Protein AF-A0A7R9BZ48-F1 (afdb_monomer)

InterPro domains:
  IPR005817 Wnt [PF00110] (10-142)
  IPR005817 Wnt [PR01349] (11-23)
  IPR005817 Wnt [PR01349] (66-80)
  IPR005817 Wnt [PR01349] (127-138)
  IPR005817 Wnt [PTHR12027] (9-142)
  IPR005817 Wnt [SM00097] (2-143)
  IPR018161 Wnt protein, conserved site [PS00246] (65-74)

pLDDT: mean 90.79, std 12.08, range [43.66, 98.56]

Organism: NCBI:txid399045

Foldseek 3Di:
DPPCPPCDDLAAEDDDADPLVVVLVVLCCPQLVVLVVDLAQVSQLSNLVSQLLSVLQVVQWDKDKAADPDPRDNNYIYIYIDGDPVVVSVVVVVVLVVVAFAWDQDPVSPHTDGPDPPPDDDDDSNHHYDHDDDDDPPDDDPD

Mean predicted aligned error: 6.54 Å

Sequence (143 aa):
MELETLYAPDFKWGGCTDNVRYGSVFTRKFVDSKDKFTRDARAQMNLHNNRAGRKAVRRHLSLDCKCHGVSGSCAVRTCWQRLESFRGIGDFLKRKFDSATEVTLSPDGAGLVVSNAWAAQPPTKGDLVYFEESPDFCEANAE

Nearest PDB structures (foldseek):
  6ahy-assembly2_D  TM=8.918E-01  e=1.324E-13  Homo sapiens
  6ahy-assembly3_F  TM=8.848E-01  e=4.897E-13  Homo sapiens
  6ahy-assembly1_B  TM=8.651E-01  e=9.128E-13  Homo sapiens
  8ctg-assembly1_B  TM=8.149E-01  e=6.299E-11  Xenopus laevis
  8tzp-assembly1_A  TM=7.625E-01  e=7.593E-11  Homo sapiens

Structure (mmCIF, N/CA/C/O backbone):
data_AF-A0A7R9BZ48-F1
#
_entry.id   AF-A0A7R9BZ48-F1
#
loop_
_atom_site.group_PDB
_atom_site.id
_atom_site.type_symbol
_atom_site.label_atom_id
_atom_site.label_alt_id
_atom_site.label_comp_id
_atom_site.label_asym_id
_atom_site.label_entity_id
_atom_site.label_seq_id
_atom_site.pdbx_PDB_ins_code
_atom_site.Cartn_x
_atom_site.Cartn_y
_atom_site.Cartn_z
_atom_site.occupancy
_atom_site.B_iso_or_equiv
_atom_site.auth_seq_id
_atom_site.auth_comp_id
_atom_site.auth_asym_id
_atom_site.auth_atom_id
_atom_site.pdbx_PDB_model_num
ATOM 1 N N . MET A 1 1 ? 36.473 -12.095 -1.139 1.00 46.91 1 MET A N 1
ATOM 2 C CA . MET A 1 1 ? 36.122 -11.046 -2.118 1.00 46.91 1 MET A CA 1
ATOM 3 C C . MET A 1 1 ? 35.883 -11.729 -3.461 1.00 46.91 1 MET A C 1
ATOM 5 O O . MET A 1 1 ? 36.653 -11.533 -4.379 1.00 46.91 1 MET A O 1
ATOM 9 N N . GLU A 1 2 ? 34.894 -12.631 -3.530 1.00 43.66 2 GLU A N 1
ATOM 10 C CA . GLU A 1 2 ? 34.681 -13.499 -4.710 1.00 43.66 2 GLU A CA 1
ATOM 11 C C . GLU A 1 2 ? 33.292 -14.180 -4.688 1.00 43.66 2 GLU A C 1
ATOM 13 O O . GLU A 1 2 ? 33.123 -15.333 -5.061 1.00 43.66 2 GLU A O 1
ATOM 18 N N . LEU A 1 3 ? 32.270 -13.467 -4.201 1.00 46.34 3 LEU A N 1
ATOM 19 C CA . LEU A 1 3 ? 30.862 -13.893 -4.313 1.00 46.34 3 LEU A CA 1
ATOM 20 C C . LEU A 1 3 ? 29.981 -12.852 -5.027 1.00 46.34 3 LEU A C 1
ATOM 22 O O . LEU A 1 3 ? 28.826 -13.135 -5.324 1.00 46.34 3 LEU A O 1
ATOM 26 N N . GLU A 1 4 ? 30.515 -11.669 -5.351 1.00 48.00 4 GLU A N 1
ATOM 27 C CA . GLU A 1 4 ? 29.777 -10.605 -6.056 1.00 48.00 4 GLU A CA 1
ATOM 28 C C . GLU A 1 4 ? 29.741 -10.795 -7.585 1.00 48.00 4 GLU A C 1
ATOM 30 O O . GLU A 1 4 ? 29.021 -10.082 -8.277 1.00 48.00 4 GLU A O 1
ATOM 35 N N . THR A 1 5 ? 30.476 -11.768 -8.130 1.00 50.75 5 THR A N 1
ATOM 36 C CA . THR A 1 5 ? 30.645 -11.962 -9.582 1.00 50.75 5 THR A CA 1
ATOM 37 C C . THR A 1 5 ? 29.758 -13.045 -10.201 1.00 50.75 5 THR A C 1
ATOM 39 O O . THR A 1 5 ? 29.693 -13.122 -11.423 1.00 50.75 5 THR A O 1
ATOM 42 N N . LEU A 1 6 ? 29.033 -13.854 -9.418 1.00 50.66 6 LEU A N 1
ATOM 43 C CA . LEU A 1 6 ? 28.211 -14.953 -9.963 1.00 50.66 6 LEU A CA 1
ATOM 44 C C . LEU A 1 6 ? 26.773 -14.558 -10.336 1.00 50.66 6 LEU A C 1
ATOM 46 O O . LEU A 1 6 ? 26.084 -15.330 -10.993 1.00 50.66 6 LEU A O 1
ATOM 50 N N . TYR A 1 7 ? 26.324 -13.362 -9.953 1.00 58.81 7 TYR A N 1
ATOM 51 C CA . TYR A 1 7 ? 24.973 -12.856 -10.234 1.00 58.81 7 TYR A CA 1
ATOM 52 C C . TYR A 1 7 ? 24.972 -11.334 -10.400 1.00 58.81 7 TYR A C 1
ATOM 54 O O . TYR A 1 7 ? 24.068 -10.645 -9.925 1.00 58.81 7 TYR A O 1
ATOM 62 N N . ALA A 1 8 ? 25.997 -10.779 -11.051 1.00 59.50 8 ALA A N 1
ATOM 63 C CA . ALA A 1 8 ? 25.915 -9.385 -11.459 1.00 59.50 8 ALA A CA 1
ATOM 64 C C . ALA A 1 8 ? 24.722 -9.260 -12.426 1.00 59.50 8 ALA A C 1
ATOM 66 O O . ALA A 1 8 ? 24.695 -9.964 -13.440 1.00 59.50 8 ALA A O 1
ATOM 67 N N . PRO A 1 9 ? 23.701 -8.441 -12.114 1.00 64.56 9 PRO A N 1
ATOM 68 C CA . PRO A 1 9 ? 22.603 -8.240 -13.038 1.00 64.56 9 PRO A CA 1
ATOM 69 C C . PRO A 1 9 ? 23.162 -7.756 -14.377 1.00 64.56 9 PRO A C 1
ATOM 71 O O . PRO A 1 9 ? 23.995 -6.853 -14.408 1.00 64.56 9 PRO A O 1
ATOM 74 N N . ASP A 1 10 ? 22.694 -8.348 -15.475 1.00 84.62 10 ASP A N 1
ATOM 75 C CA . ASP A 1 10 ? 23.068 -7.979 -16.846 1.00 84.62 10 ASP A CA 1
ATOM 76 C C . ASP A 1 10 ? 22.426 -6.632 -17.245 1.00 84.62 10 ASP A C 1
ATOM 78 O O . ASP A 1 10 ? 21.589 -6.553 -18.145 1.00 84.62 10 ASP A O 1
ATOM 82 N N . PHE A 1 11 ? 22.673 -5.586 -16.449 1.00 92.19 11 PHE A N 1
ATOM 83 C CA . PHE A 1 11 ? 22.253 -4.198 -16.635 1.00 92.19 11 PHE A CA 1
ATOM 84 C C . PHE A 1 11 ? 23.030 -3.250 -15.711 1.00 92.19 11 PHE A C 1
ATOM 86 O O . PHE A 1 11 ? 23.571 -3.647 -14.681 1.00 92.19 11 PHE A O 1
ATOM 93 N N . LYS A 1 12 ? 23.023 -1.952 -16.035 1.00 93.44 12 LYS A N 1
ATOM 94 C CA . LYS A 1 12 ? 23.526 -0.896 -15.137 1.00 93.44 12 LYS A CA 1
ATOM 95 C C . LYS A 1 12 ? 22.378 -0.204 -14.402 1.00 93.44 12 LYS A C 1
ATOM 97 O O . LYS A 1 12 ? 21.349 0.091 -15.009 1.00 93.44 12 LYS A O 1
ATOM 102 N N . TRP A 1 13 ? 22.550 0.102 -13.118 1.00 94.75 13 TRP A N 1
ATOM 103 C CA . TRP A 1 13 ? 21.625 0.985 -12.401 1.00 94.75 13 TRP A CA 1
ATOM 104 C C . TRP A 1 13 ? 21.715 2.413 -12.952 1.00 94.75 13 TRP A C 1
ATOM 106 O O . TRP A 1 13 ? 22.806 2.911 -13.228 1.00 94.75 13 TRP A O 1
ATOM 116 N N . GLY A 1 14 ? 20.574 3.076 -13.119 1.00 94.56 14 GLY A N 1
ATOM 117 C CA . GLY A 1 14 ? 20.498 4.468 -13.565 1.00 94.56 14 GLY A CA 1
ATOM 118 C C . GLY A 1 14 ? 19.060 4.973 -13.549 1.00 94.56 14 GLY A C 1
ATOM 119 O O . GLY A 1 14 ? 18.249 4.453 -12.795 1.00 94.56 14 GLY A O 1
ATOM 120 N N . GLY A 1 15 ? 18.732 5.972 -14.371 1.00 92.56 15 GLY A N 1
ATOM 121 C CA . GLY A 1 15 ? 17.374 6.525 -14.446 1.00 92.56 15 GLY A CA 1
ATOM 122 C C . GLY A 1 15 ? 16.934 7.267 -13.176 1.00 92.56 15 GLY A C 1
ATOM 123 O O . GLY A 1 15 ? 17.762 7.750 -12.405 1.00 92.56 15 GLY A O 1
ATOM 124 N N . CYS A 1 16 ? 15.619 7.373 -12.975 1.00 95.12 16 CYS A N 1
ATOM 125 C CA . CYS A 1 16 ? 15.017 7.996 -11.796 1.00 95.12 16 CYS A CA 1
ATOM 126 C C . CYS A 1 16 ? 14.264 6.926 -11.004 1.00 95.12 16 CYS A C 1
ATOM 128 O O . CYS A 1 16 ? 13.195 6.487 -11.419 1.00 95.12 16 CYS A O 1
ATOM 130 N N . THR A 1 17 ? 14.852 6.470 -9.897 1.00 96.50 17 THR A N 1
ATOM 131 C CA . THR A 1 17 ? 14.192 5.509 -9.008 1.00 96.50 17 THR A CA 1
ATOM 132 C C . THR A 1 17 ? 13.170 6.217 -8.125 1.00 96.50 17 THR A C 1
ATOM 134 O O . THR A 1 17 ? 13.502 7.198 -7.455 1.00 96.50 17 THR A O 1
ATOM 137 N N . ASP A 1 18 ? 11.948 5.688 -8.077 1.00 96.50 18 ASP A N 1
ATOM 138 C CA . ASP A 1 18 ? 10.878 6.248 -7.256 1.00 96.50 18 ASP A CA 1
ATOM 139 C C . ASP A 1 18 ? 11.251 6.220 -5.766 1.00 96.50 18 ASP A C 1
ATOM 141 O O . ASP A 1 18 ? 11.551 5.175 -5.179 1.00 96.50 18 ASP A O 1
ATOM 145 N N . ASN A 1 19 ? 11.194 7.381 -5.106 1.00 96.69 19 ASN A N 1
ATOM 146 C CA . ASN A 1 19 ? 11.557 7.506 -3.694 1.00 96.69 19 ASN A CA 1
ATOM 147 C C . ASN A 1 19 ? 10.406 7.084 -2.763 1.00 96.69 19 ASN A C 1
ATOM 149 O O . ASN A 1 19 ? 9.823 7.883 -2.023 1.00 96.69 19 ASN A O 1
ATOM 153 N N . VAL A 1 20 ? 10.095 5.787 -2.762 1.00 96.31 20 VAL A N 1
ATOM 154 C CA . VAL A 1 20 ? 9.004 5.216 -1.953 1.00 96.31 20 VAL A CA 1
ATOM 155 C C . VAL A 1 20 ? 9.258 5.363 -0.451 1.00 96.31 20 VAL A C 1
ATOM 157 O O . VAL A 1 20 ? 8.318 5.449 0.343 1.00 96.31 20 VAL A O 1
ATOM 160 N N . ARG A 1 21 ? 10.527 5.453 -0.031 1.00 95.94 21 ARG A N 1
ATOM 161 C CA . ARG A 1 21 ? 10.880 5.732 1.367 1.00 95.94 21 ARG A CA 1
ATOM 162 C C . ARG A 1 21 ? 10.377 7.108 1.791 1.00 95.94 21 ARG A C 1
ATOM 164 O O . ARG A 1 21 ? 9.754 7.209 2.847 1.00 95.94 21 ARG A O 1
ATOM 171 N N . TYR A 1 22 ? 10.636 8.140 0.988 1.00 97.75 22 TYR A N 1
ATOM 172 C CA . TYR A 1 22 ? 10.138 9.486 1.254 1.00 97.75 22 TYR A CA 1
ATOM 173 C C . TYR A 1 22 ? 8.608 9.497 1.322 1.00 97.75 22 TYR A C 1
ATOM 175 O O . TYR A 1 22 ? 8.056 9.937 2.331 1.00 97.75 22 TYR A O 1
ATOM 183 N N . GLY A 1 23 ? 7.940 8.913 0.318 1.00 97.06 23 GLY A N 1
ATOM 184 C CA . GLY A 1 23 ? 6.479 8.797 0.291 1.00 97.06 23 GLY A CA 1
ATOM 185 C C . GLY A 1 23 ? 5.929 8.134 1.556 1.00 97.06 23 GLY A C 1
ATOM 186 O O . GLY A 1 23 ? 5.089 8.701 2.247 1.00 97.06 23 GLY A O 1
ATOM 187 N N . SER A 1 24 ? 6.493 6.990 1.959 1.00 97.75 24 SER A N 1
ATOM 188 C CA . SER A 1 24 ? 6.080 6.297 3.184 1.00 97.75 24 SER A CA 1
ATOM 189 C C . SER A 1 24 ? 6.283 7.131 4.456 1.00 97.75 24 SER A C 1
ATOM 191 O O . SER A 1 24 ? 5.487 6.997 5.387 1.00 97.75 24 SER A O 1
ATOM 193 N N . VAL A 1 25 ? 7.347 7.934 4.550 1.00 97.94 25 VAL A N 1
ATOM 194 C CA . VAL A 1 25 ? 7.605 8.790 5.722 1.00 97.94 25 VAL A CA 1
ATOM 195 C C . VAL A 1 25 ? 6.621 9.954 5.764 1.00 97.94 25 VAL A C 1
ATOM 197 O O . VAL A 1 25 ? 6.066 10.234 6.826 1.00 97.94 25 VAL A O 1
ATOM 200 N N . PHE A 1 26 ? 6.384 10.605 4.626 1.00 98.19 26 PHE A N 1
ATOM 201 C CA . PHE A 1 26 ? 5.417 11.690 4.509 1.00 98.19 26 PHE A CA 1
ATOM 202 C C . PHE A 1 26 ? 4.001 11.213 4.853 1.00 98.19 26 PHE A C 1
ATOM 204 O O . PHE A 1 26 ? 3.380 11.752 5.768 1.00 98.19 26 PHE A O 1
ATOM 211 N N . THR A 1 27 ? 3.531 10.135 4.215 1.00 98.12 27 THR A N 1
ATOM 212 C CA . THR A 1 27 ? 2.200 9.564 4.469 1.00 98.12 27 THR A CA 1
ATOM 213 C C . THR A 1 27 ? 2.033 9.162 5.929 1.00 98.12 27 THR A C 1
ATOM 215 O O . THR A 1 27 ? 0.987 9.422 6.507 1.00 98.12 27 THR A O 1
ATOM 218 N N . ARG A 1 28 ? 3.066 8.595 6.570 1.00 98.12 28 ARG A N 1
ATOM 219 C CA . ARG A 1 28 ? 3.022 8.297 8.010 1.00 98.12 28 ARG A CA 1
ATOM 220 C C . ARG A 1 28 ? 2.823 9.559 8.850 1.00 98.12 28 ARG A C 1
ATOM 222 O O . ARG A 1 28 ? 2.053 9.531 9.795 1.00 98.12 28 ARG A O 1
ATOM 229 N N . LYS A 1 29 ? 3.516 10.660 8.544 1.00 97.94 29 LYS A N 1
ATOM 230 C CA . LYS A 1 29 ? 3.373 11.914 9.305 1.00 97.94 29 LYS A CA 1
ATOM 231 C C . LYS A 1 29 ? 1.981 12.525 9.155 1.00 97.94 29 LYS A C 1
ATOM 233 O O . LYS A 1 29 ? 1.485 13.094 10.120 1.00 97.94 29 LYS A O 1
ATOM 238 N N . PHE A 1 30 ? 1.400 12.421 7.961 1.00 97.94 30 PHE A N 1
ATOM 239 C CA . PHE A 1 30 ? 0.120 13.034 7.625 1.00 97.94 30 PHE A CA 1
ATOM 240 C C . PHE A 1 30 ? -1.076 12.170 8.045 1.00 97.94 30 PHE A C 1
ATOM 242 O O . PHE A 1 30 ? -1.898 12.613 8.842 1.00 97.94 30 PHE A O 1
ATOM 249 N N . VAL A 1 31 ? -1.152 10.928 7.559 1.00 98.06 31 VAL A N 1
ATOM 250 C CA . VAL A 1 31 ? -2.310 10.039 7.758 1.00 98.06 31 VAL A CA 1
ATOM 251 C C . VAL A 1 31 ? -2.410 9.572 9.210 1.00 98.06 31 VAL A C 1
ATOM 253 O O . VAL A 1 31 ? -3.486 9.627 9.787 1.00 98.06 31 VAL A O 1
ATOM 256 N N . ASP A 1 32 ? -1.290 9.226 9.853 1.00 97.94 32 ASP A N 1
ATOM 257 C CA . ASP A 1 32 ? -1.296 8.752 11.248 1.00 97.94 32 ASP A CA 1
ATOM 258 C C . ASP A 1 32 ? -1.396 9.917 12.265 1.00 97.94 32 ASP A C 1
ATOM 260 O O . ASP A 1 32 ? -1.279 9.706 13.472 1.00 97.94 32 ASP A O 1
ATOM 264 N N . SER A 1 33 ? -1.535 11.171 11.811 1.00 96.50 33 SER A N 1
ATOM 265 C CA . SER A 1 33 ? -1.406 12.364 12.665 1.00 96.50 33 SER A CA 1
ATOM 266 C C . SER A 1 33 ? -2.450 12.448 13.776 1.00 96.50 33 SER A C 1
ATOM 268 O O . SER A 1 33 ? -2.100 12.873 14.878 1.00 96.50 33 SER A O 1
ATOM 270 N N . LYS A 1 34 ? -3.691 12.039 13.489 1.00 94.12 34 LYS A N 1
ATOM 271 C CA . LYS A 1 34 ? -4.800 12.026 14.450 1.00 94.12 34 LYS A CA 1
ATOM 272 C C . LYS A 1 34 ? -4.725 10.805 15.364 1.00 94.12 34 LYS A C 1
ATOM 274 O O . LYS A 1 34 ? -4.745 10.954 16.580 1.00 94.12 34 LYS A O 1
ATOM 279 N N . ASP A 1 35 ? -4.557 9.620 14.784 1.00 95.25 35 ASP A N 1
ATOM 280 C CA . ASP A 1 35 ? -4.631 8.357 15.527 1.00 95.25 35 ASP A CA 1
ATOM 281 C C . ASP A 1 35 ? -3.435 8.133 16.465 1.00 95.25 35 ASP A C 1
ATOM 283 O O . ASP A 1 35 ? -3.567 7.463 17.482 1.00 95.25 35 ASP A O 1
ATOM 287 N N . LYS A 1 36 ? -2.258 8.715 16.185 1.00 92.81 36 LYS A N 1
ATOM 288 C CA . LYS A 1 36 ? -1.041 8.480 16.993 1.00 92.81 36 LYS A CA 1
ATOM 289 C C . LYS A 1 36 ? -1.131 8.946 18.453 1.00 92.81 36 LYS A C 1
ATOM 291 O O . LYS A 1 36 ? -0.255 8.592 19.239 1.00 92.81 36 LYS A O 1
ATOM 296 N N . PHE A 1 37 ? -2.112 9.782 18.789 1.00 91.75 37 PHE A N 1
ATOM 297 C CA . PHE A 1 37 ? -2.317 10.303 20.143 1.00 91.75 37 PHE A CA 1
ATOM 298 C C . PHE A 1 37 ? -3.483 9.630 20.876 1.00 91.75 37 PHE A C 1
ATOM 300 O O . PHE A 1 37 ? -3.626 9.813 22.083 1.00 91.75 37 PHE A O 1
ATOM 307 N N . THR A 1 38 ? -4.283 8.834 20.168 1.00 90.94 38 THR A N 1
ATOM 308 C CA . 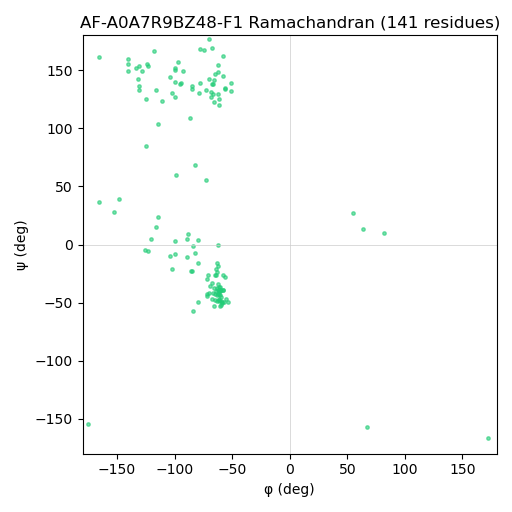THR A 1 38 ? -5.458 8.149 20.704 1.00 90.94 38 THR A CA 1
ATOM 309 C C . THR A 1 38 ? -5.137 6.670 20.920 1.00 90.94 38 THR A C 1
ATOM 311 O O . THR A 1 38 ? -4.369 6.064 20.171 1.00 90.94 38 THR A O 1
ATOM 314 N N . ARG A 1 39 ? -5.686 6.073 21.984 1.00 87.31 39 ARG A N 1
ATOM 315 C CA . ARG A 1 39 ? -5.428 4.668 22.360 1.00 87.31 39 ARG A CA 1
ATOM 316 C C . ARG A 1 39 ? -6.676 3.782 22.294 1.00 87.31 39 ARG A C 1
ATOM 318 O O . ARG A 1 39 ? -6.662 2.690 22.845 1.00 87.31 39 ARG A O 1
ATOM 325 N N . ASP A 1 40 ? -7.741 4.247 21.645 1.00 91.56 40 ASP A N 1
ATOM 326 C CA . ASP A 1 40 ? -8.940 3.440 21.413 1.00 91.56 40 ASP A CA 1
ATOM 327 C C . ASP A 1 40 ? -8.712 2.383 20.313 1.00 91.56 40 ASP A C 1
ATOM 329 O O . ASP A 1 40 ? -7.708 2.399 19.589 1.00 91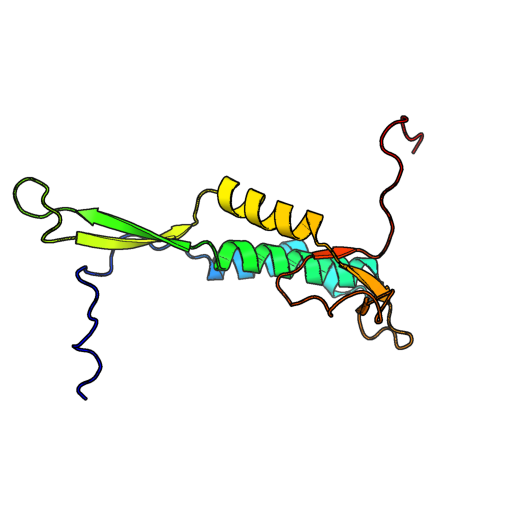.56 40 ASP A O 1
ATOM 333 N N . ALA A 1 41 ? -9.645 1.433 20.200 1.00 92.62 41 ALA A N 1
ATOM 334 C CA . ALA A 1 41 ? -9.563 0.343 19.226 1.00 92.62 41 ALA A CA 1
ATOM 335 C C . ALA A 1 41 ? -9.464 0.866 17.783 1.00 92.62 41 ALA A C 1
ATOM 337 O O . ALA A 1 41 ? -8.675 0.356 16.983 1.00 92.62 41 ALA A O 1
ATOM 338 N N . ARG A 1 42 ? -10.203 1.938 17.474 1.00 94.81 42 ARG A N 1
ATOM 339 C CA . ARG A 1 42 ? -10.244 2.557 16.148 1.00 94.81 42 ARG A CA 1
ATOM 340 C C . ARG A 1 42 ? -8.896 3.151 15.752 1.00 94.81 42 ARG A C 1
ATOM 342 O O . ARG A 1 42 ? -8.407 2.857 14.665 1.00 94.81 42 ARG A O 1
ATOM 349 N N . ALA A 1 43 ? -8.260 3.918 16.631 1.00 95.31 43 ALA A N 1
ATOM 350 C CA . ALA A 1 43 ? -6.944 4.491 16.392 1.00 95.31 43 ALA A CA 1
ATOM 351 C C . ALA A 1 43 ? -5.882 3.401 16.199 1.00 95.31 43 ALA A C 1
ATOM 353 O O . ALA A 1 43 ? -5.070 3.480 15.275 1.00 95.31 43 ALA A O 1
ATOM 354 N N . GLN A 1 44 ? -5.906 2.341 17.016 1.00 95.12 44 GLN A N 1
ATOM 355 C CA . GLN A 1 44 ? -4.981 1.214 16.855 1.00 95.12 44 GLN A CA 1
ATOM 356 C C . GLN A 1 44 ? -5.190 0.488 15.515 1.00 95.12 44 GLN A C 1
ATOM 358 O O . GLN A 1 44 ? -4.212 0.199 14.816 1.00 95.12 44 GLN A O 1
ATOM 363 N N . MET A 1 45 ? -6.446 0.248 15.120 1.00 96.38 45 MET A N 1
ATOM 364 C CA . MET A 1 45 ? -6.793 -0.358 13.830 1.00 96.38 45 MET A CA 1
ATOM 365 C C . MET A 1 45 ? -6.309 0.520 12.670 1.00 96.38 45 MET A C 1
ATOM 367 O O . MET A 1 45 ? -5.628 0.029 11.766 1.00 96.38 45 MET A O 1
ATOM 371 N N . ASN A 1 46 ? -6.594 1.824 12.718 1.00 97.44 46 ASN A N 1
ATOM 372 C CA . ASN A 1 46 ? -6.175 2.789 11.703 1.00 97.44 46 ASN A CA 1
ATOM 373 C C . ASN A 1 46 ? -4.653 2.777 11.528 1.00 97.44 46 ASN A C 1
ATOM 375 O O . ASN A 1 46 ? -4.157 2.618 10.414 1.00 97.44 46 ASN A O 1
ATOM 379 N N . LEU A 1 47 ? -3.884 2.864 12.619 1.00 97.25 47 LEU A N 1
ATOM 380 C CA . LEU A 1 47 ? -2.417 2.831 12.571 1.00 97.25 47 LEU A CA 1
ATOM 381 C C . LEU A 1 47 ? -1.874 1.530 11.958 1.00 97.25 47 LEU A C 1
ATOM 383 O O . LEU A 1 47 ? -0.898 1.565 11.193 1.00 97.25 47 LEU A O 1
ATOM 387 N N . HIS A 1 48 ? -2.490 0.386 12.268 1.00 96.94 48 HIS A N 1
ATOM 388 C CA . HIS A 1 48 ? -2.128 -0.909 11.689 1.00 96.94 48 HIS A CA 1
ATOM 389 C C . HIS A 1 48 ? -2.422 -0.958 10.185 1.00 96.94 48 HIS A C 1
ATOM 391 O O . HIS A 1 48 ? -1.509 -1.208 9.389 1.00 96.94 48 HIS A O 1
ATOM 397 N N . ASN A 1 49 ? -3.651 -0.636 9.779 1.00 98.44 49 ASN A N 1
ATOM 398 C CA . ASN A 1 49 ? -4.089 -0.674 8.382 1.00 98.44 49 ASN A CA 1
ATOM 399 C C . ASN A 1 49 ? -3.329 0.348 7.516 1.00 98.44 49 ASN A C 1
ATOM 401 O O . ASN A 1 49 ? -2.850 0.016 6.428 1.00 98.44 49 ASN A O 1
ATOM 405 N N . ASN A 1 50 ? -3.074 1.553 8.034 1.00 98.44 50 ASN A N 1
ATOM 406 C CA . ASN A 1 50 ? -2.248 2.566 7.371 1.00 98.44 50 ASN A CA 1
ATOM 407 C C . ASN A 1 50 ? -0.812 2.068 7.147 1.00 98.44 50 ASN A C 1
ATOM 409 O O . ASN A 1 50 ? -0.202 2.301 6.095 1.00 98.44 50 ASN A O 1
ATOM 413 N N . ARG A 1 51 ? -0.241 1.345 8.121 1.00 98.06 51 ARG A N 1
ATOM 414 C CA . ARG A 1 51 ? 1.077 0.714 7.975 1.00 98.06 51 ARG A CA 1
ATOM 415 C C . ARG A 1 51 ? 1.057 -0.396 6.928 1.00 98.06 51 ARG A C 1
ATOM 417 O O . ARG A 1 51 ? 2.013 -0.473 6.148 1.00 98.06 51 ARG A O 1
ATOM 424 N N . ALA A 1 52 ? 0.017 -1.228 6.906 1.00 98.38 52 ALA A N 1
ATOM 425 C CA . ALA A 1 52 ? -0.154 -2.276 5.906 1.00 98.38 52 ALA A CA 1
ATOM 426 C C . ALA A 1 52 ? -0.222 -1.680 4.488 1.00 98.38 52 ALA A C 1
ATOM 428 O O . ALA A 1 52 ? 0.537 -2.114 3.620 1.00 98.38 52 ALA A O 1
ATOM 429 N N . GLY A 1 53 ? -0.991 -0.604 4.286 1.00 98.38 53 GLY A N 1
ATOM 430 C CA . GLY A 1 53 ? -1.075 0.126 3.014 1.00 98.38 53 GLY A CA 1
ATOM 431 C C . GLY A 1 53 ? 0.277 0.670 2.538 1.00 98.38 53 GLY A C 1
ATOM 432 O O . GLY A 1 53 ? 0.719 0.384 1.425 1.00 98.38 53 GLY A O 1
ATOM 433 N N . ARG A 1 54 ? 1.024 1.367 3.408 1.00 98.31 54 ARG A N 1
ATOM 434 C CA . ARG A 1 54 ? 2.385 1.842 3.069 1.00 98.31 54 ARG A CA 1
ATOM 435 C C . ARG A 1 54 ? 3.343 0.694 2.737 1.00 98.31 54 ARG A C 1
ATOM 437 O O . ARG A 1 54 ? 4.208 0.825 1.870 1.00 98.31 54 ARG A O 1
ATOM 444 N N . LYS A 1 55 ? 3.212 -0.441 3.431 1.00 97.62 55 LYS A N 1
ATOM 445 C CA . LYS A 1 55 ? 4.015 -1.641 3.172 1.00 97.62 55 LYS A CA 1
ATOM 446 C C . LYS A 1 55 ? 3.646 -2.289 1.839 1.00 97.62 55 LYS A C 1
ATOM 448 O O . LYS A 1 55 ? 4.555 -2.794 1.184 1.00 97.62 55 LYS A O 1
ATOM 453 N N . ALA A 1 56 ? 2.371 -2.261 1.446 1.00 97.81 56 ALA A N 1
ATOM 454 C CA . ALA A 1 56 ? 1.917 -2.727 0.141 1.00 97.81 56 ALA A CA 1
ATOM 455 C C . ALA A 1 56 ? 2.606 -1.929 -0.971 1.00 97.81 56 ALA A C 1
ATOM 457 O O . ALA A 1 56 ? 3.309 -2.531 -1.775 1.00 97.81 56 ALA A O 1
ATOM 458 N N . VAL A 1 57 ? 2.560 -0.594 -0.924 1.00 97.56 57 VAL A N 1
ATOM 459 C CA . VAL A 1 57 ? 3.253 0.273 -1.898 1.00 97.56 57 VAL A CA 1
ATOM 460 C C . VAL A 1 57 ? 4.753 -0.039 -1.971 1.00 97.56 57 VAL A C 1
ATOM 462 O O . VAL A 1 57 ? 5.301 -0.238 -3.047 1.00 97.56 57 VAL A O 1
ATOM 465 N N . ARG A 1 58 ? 5.428 -0.168 -0.820 1.00 95.75 58 ARG A N 1
ATOM 466 C CA . ARG A 1 58 ? 6.873 -0.463 -0.778 1.00 95.75 58 ARG A CA 1
ATOM 467 C C . ARG A 1 58 ? 7.248 -1.841 -1.333 1.00 95.75 58 ARG A C 1
ATOM 469 O O . ARG A 1 58 ? 8.395 -2.038 -1.717 1.00 95.75 58 ARG A O 1
ATOM 476 N N . ARG A 1 59 ? 6.332 -2.809 -1.294 1.00 94.50 59 ARG A N 1
ATOM 477 C CA . ARG A 1 59 ? 6.567 -4.177 -1.783 1.00 94.50 59 ARG A CA 1
ATOM 478 C C . ARG A 1 59 ? 6.306 -4.329 -3.280 1.00 94.50 59 ARG A C 1
ATOM 480 O O . ARG A 1 59 ? 6.877 -5.235 -3.868 1.00 94.50 59 ARG A O 1
ATOM 487 N N . HIS A 1 60 ? 5.494 -3.455 -3.867 1.00 96.12 60 HIS A N 1
ATOM 488 C CA . HIS A 1 60 ? 5.135 -3.479 -5.287 1.00 96.12 60 HIS A CA 1
ATOM 489 C C . HIS A 1 60 ? 5.998 -2.475 -6.058 1.00 96.12 60 HIS A C 1
ATOM 491 O O . HIS A 1 60 ? 5.521 -1.499 -6.637 1.00 96.12 60 HIS A O 1
ATOM 497 N N . LEU A 1 61 ? 7.309 -2.699 -5.980 1.00 95.44 61 LEU A N 1
ATOM 498 C CA . LEU A 1 61 ? 8.295 -2.046 -6.827 1.00 95.44 61 LEU A CA 1
ATOM 499 C C . LEU A 1 61 ? 8.664 -3.010 -7.950 1.00 95.44 61 LEU A C 1
ATOM 501 O O . LEU A 1 61 ? 9.059 -4.145 -7.679 1.00 95.44 61 LEU A O 1
ATOM 505 N N . SER A 1 62 ? 8.569 -2.548 -9.190 1.00 93.88 62 SER A N 1
ATOM 506 C CA . SER A 1 62 ? 9.056 -3.266 -10.359 1.00 93.88 62 SER A CA 1
ATOM 507 C C . SER A 1 62 ? 10.416 -2.722 -10.788 1.00 93.88 62 SER A C 1
ATOM 509 O O . SER A 1 62 ? 10.764 -1.561 -10.549 1.00 93.88 62 SER A O 1
ATOM 511 N N . LEU A 1 63 ? 11.208 -3.589 -11.413 1.00 94.06 63 LEU A N 1
ATOM 512 C CA . LEU A 1 63 ? 12.420 -3.184 -12.106 1.00 94.06 63 LEU A CA 1
ATOM 513 C C . LEU A 1 63 ? 12.039 -2.794 -13.537 1.00 94.06 63 LEU A C 1
ATOM 515 O O . LEU A 1 63 ? 11.713 -3.664 -14.342 1.00 94.06 63 LEU A O 1
ATOM 519 N N . ASP A 1 64 ? 12.093 -1.502 -13.843 1.00 94.88 64 ASP A N 1
ATOM 520 C CA . ASP A 1 64 ? 11.915 -0.991 -15.202 1.00 94.88 64 ASP A CA 1
ATOM 521 C C . ASP A 1 64 ? 13.283 -0.834 -15.862 1.00 94.88 64 ASP A C 1
ATOM 523 O O . ASP A 1 64 ? 14.233 -0.369 -15.230 1.00 94.88 64 ASP A O 1
ATOM 527 N N . CYS A 1 65 ? 13.386 -1.195 -17.140 1.00 95.31 65 CYS A N 1
ATOM 528 C CA . CYS A 1 65 ? 14.631 -1.139 -17.899 1.00 95.31 65 CYS A CA 1
ATOM 529 C C . CYS A 1 65 ? 14.434 -0.456 -19.253 1.00 95.31 65 CYS A C 1
ATOM 531 O O . CYS A 1 65 ? 13.445 -0.691 -19.944 1.00 95.31 65 CYS A O 1
ATOM 533 N N . LYS A 1 66 ? 15.433 0.321 -19.681 1.00 95.81 66 LYS A N 1
ATOM 534 C CA . LYS A 1 66 ? 15.553 0.837 -21.048 1.00 95.81 66 LYS A CA 1
ATOM 535 C C . LYS A 1 66 ? 16.723 0.169 -21.758 1.00 95.81 66 LYS A C 1
ATOM 537 O O . LYS A 1 66 ? 17.859 0.269 -21.295 1.00 95.81 66 LYS A O 1
ATOM 542 N N . CYS A 1 67 ? 16.440 -0.455 -22.895 1.00 96.00 67 CYS A N 1
ATOM 543 C CA . CYS A 1 67 ? 17.445 -0.994 -23.804 1.00 96.00 67 CYS A CA 1
ATOM 544 C C . CYS A 1 67 ? 17.953 0.096 -24.747 1.00 96.00 67 CYS A C 1
ATOM 546 O O . CYS A 1 67 ? 17.171 0.909 -25.245 1.00 96.00 67 CYS A O 1
ATOM 548 N N . HIS A 1 68 ? 19.266 0.147 -24.950 1.00 95.00 68 HIS A N 1
ATOM 549 C CA . HIS A 1 68 ? 19.912 1.171 -25.777 1.00 95.00 68 HIS A CA 1
ATOM 550 C C . HIS A 1 68 ? 21.227 0.688 -26.408 1.00 95.00 68 HIS A C 1
ATOM 552 O O . HIS A 1 68 ? 22.106 1.487 -26.719 1.00 95.00 68 HIS A O 1
ATOM 558 N N . GLY A 1 69 ? 21.354 -0.621 -26.638 1.00 94.12 69 GLY A N 1
ATOM 559 C CA . GLY A 1 69 ? 22.425 -1.197 -27.448 1.00 94.12 69 GLY A CA 1
ATOM 560 C C . GLY A 1 69 ? 22.275 -0.880 -28.941 1.00 94.12 69 GLY A C 1
ATOM 561 O O . GLY A 1 69 ? 21.295 -0.271 -29.381 1.00 94.12 69 GLY A O 1
ATOM 562 N N . VAL A 1 70 ? 23.252 -1.320 -29.742 1.00 96.25 70 VAL A N 1
ATOM 563 C CA . VAL A 1 70 ? 23.267 -1.120 -31.204 1.00 96.25 70 VAL A CA 1
ATOM 564 C C . VAL A 1 70 ? 21.940 -1.584 -31.809 1.00 96.25 70 VAL A C 1
ATOM 566 O O . VAL A 1 70 ? 21.435 -2.653 -31.454 1.00 96.25 70 VAL A O 1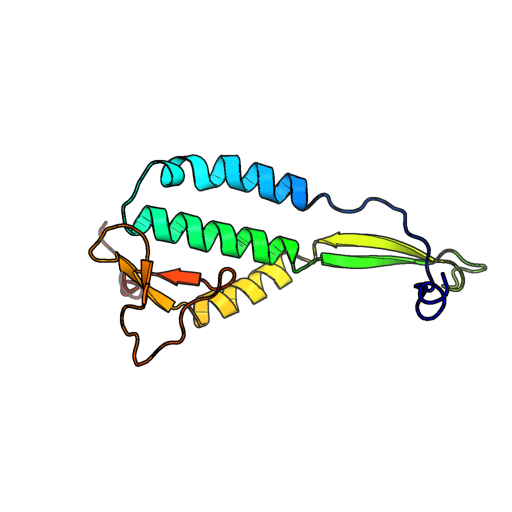
ATOM 569 N N . SER A 1 71 ? 21.357 -0.747 -32.670 1.00 95.44 71 SER A N 1
ATOM 570 C CA . SER A 1 71 ? 20.047 -0.967 -33.303 1.00 95.44 71 SER A CA 1
ATOM 571 C C . SER A 1 71 ? 18.887 -1.220 -32.323 1.00 95.44 71 SER A C 1
ATOM 573 O O . SER A 1 71 ? 17.920 -1.887 -32.675 1.00 95.44 71 SER A O 1
ATOM 575 N N . GLY A 1 72 ? 18.967 -0.707 -31.088 1.00 91.94 72 GLY A N 1
ATOM 576 C CA . GLY A 1 72 ? 17.925 -0.872 -30.065 1.00 91.94 72 GLY A CA 1
ATOM 577 C C . GLY A 1 72 ? 17.981 -2.201 -29.305 1.00 91.94 72 GLY A C 1
ATOM 578 O O . GLY A 1 72 ? 17.059 -2.518 -28.555 1.00 91.94 72 GLY A O 1
ATOM 579 N N . SER A 1 73 ? 19.051 -2.981 -29.472 1.00 94.81 73 SER A N 1
ATOM 580 C CA . SER A 1 73 ? 19.246 -4.230 -28.730 1.00 94.81 73 SER A CA 1
ATOM 581 C C . SER A 1 73 ? 19.351 -4.007 -27.213 1.00 94.81 73 SER A C 1
ATOM 583 O O . SER A 1 73 ? 19.769 -2.953 -26.733 1.00 94.81 73 SER A O 1
ATOM 585 N N . CYS A 1 74 ? 19.008 -5.031 -26.429 1.00 94.12 74 CYS A N 1
ATOM 586 C CA . CYS A 1 74 ? 19.131 -5.016 -24.966 1.00 94.12 74 CYS A CA 1
ATOM 587 C C . CYS A 1 74 ? 20.501 -5.479 -24.448 1.00 94.12 74 CYS A C 1
ATOM 589 O O . CYS A 1 74 ? 20.652 -5.619 -23.239 1.00 94.12 74 CYS A O 1
ATOM 591 N N . ALA A 1 75 ? 21.492 -5.672 -25.333 1.00 91.81 75 ALA A N 1
ATOM 592 C CA . ALA A 1 75 ? 22.868 -6.015 -24.951 1.00 91.81 75 ALA A CA 1
ATOM 593 C C . ALA A 1 75 ? 23.492 -4.969 -24.010 1.00 91.81 75 ALA A C 1
ATOM 595 O O . ALA A 1 75 ? 24.370 -5.275 -23.213 1.00 91.81 75 ALA A O 1
ATOM 596 N N . VAL A 1 76 ? 23.007 -3.726 -24.085 1.00 93.12 76 VAL A N 1
ATOM 597 C CA . VAL A 1 76 ? 23.209 -2.715 -23.052 1.00 93.12 76 VAL A CA 1
ATOM 598 C C . VAL A 1 76 ? 21.840 -2.210 -22.623 1.00 93.12 76 VAL A C 1
ATOM 600 O O . VAL A 1 76 ? 21.036 -1.759 -23.445 1.00 93.12 76 VAL A O 1
ATOM 603 N N . ARG A 1 77 ? 21.567 -2.274 -21.320 1.00 95.44 77 ARG A N 1
ATOM 604 C CA . ARG A 1 77 ? 20.347 -1.725 -20.731 1.00 95.44 77 ARG A CA 1
ATOM 605 C C . ARG A 1 77 ? 20.625 -1.063 -19.388 1.00 95.44 77 ARG A C 1
ATOM 607 O O . ARG A 1 77 ? 21.530 -1.457 -18.647 1.00 95.44 77 ARG A O 1
ATOM 614 N N . THR A 1 78 ? 19.825 -0.050 -19.085 1.00 95.81 78 THR A N 1
ATOM 615 C CA . THR A 1 78 ? 19.839 0.662 -17.804 1.00 95.81 78 THR A CA 1
ATOM 616 C C . THR A 1 78 ? 18.506 0.459 -17.111 1.00 95.81 78 THR A C 1
ATOM 618 O O . THR A 1 78 ? 17.476 0.639 -17.757 1.00 95.81 78 THR A O 1
ATOM 621 N N . CYS A 1 79 ? 18.516 0.125 -15.822 1.00 96.81 79 CYS A N 1
ATOM 622 C CA . CYS A 1 79 ? 17.294 -0.119 -15.059 1.00 96.81 79 CYS A CA 1
ATOM 623 C C . CYS A 1 79 ? 17.186 0.772 -13.815 1.00 96.81 79 CYS A C 1
ATOM 625 O O . CYS A 1 79 ? 18.195 1.236 -13.277 1.00 96.81 79 CYS A O 1
ATOM 627 N N . TRP A 1 80 ? 15.953 0.995 -13.365 1.00 97.19 80 TRP A N 1
ATOM 628 C CA . TRP A 1 80 ? 15.587 1.730 -12.152 1.00 97.19 80 TRP A CA 1
ATOM 629 C C . TRP A 1 80 ? 14.416 1.038 -11.454 1.00 97.19 80 TRP A C 1
ATOM 631 O O . TRP A 1 80 ? 13.688 0.257 -12.069 1.00 97.19 80 TRP A O 1
ATOM 641 N N . GLN A 1 81 ? 14.226 1.310 -10.162 1.00 96.50 81 GLN A N 1
ATOM 642 C CA . GLN A 1 81 ? 13.018 0.852 -9.479 1.00 96.50 81 GLN A CA 1
ATOM 643 C C . GLN A 1 81 ? 11.892 1.854 -9.693 1.00 96.50 81 GLN A C 1
ATOM 645 O O . GLN A 1 81 ? 12.064 3.060 -9.514 1.00 96.50 81 GLN A O 1
ATOM 650 N N . ARG A 1 82 ? 10.726 1.330 -10.034 1.00 95.94 82 ARG A N 1
ATOM 651 C CA . ARG A 1 82 ? 9.507 2.093 -10.257 1.00 95.94 82 ARG A CA 1
ATOM 652 C C . ARG A 1 82 ? 8.377 1.488 -9.433 1.00 95.94 82 ARG A C 1
ATOM 654 O O . ARG A 1 82 ? 8.345 0.281 -9.209 1.00 95.94 82 ARG A O 1
ATOM 661 N N . LEU A 1 83 ? 7.434 2.317 -9.007 1.00 95.69 83 LEU A N 1
ATOM 662 C CA . LEU A 1 83 ? 6.153 1.859 -8.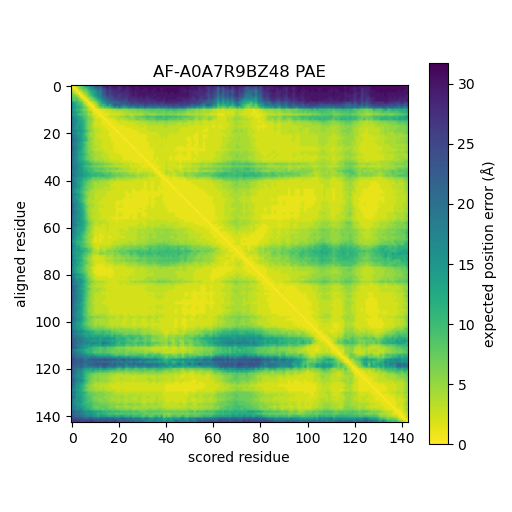490 1.00 95.69 83 LEU A CA 1
ATOM 663 C C . LEU A 1 83 ? 5.379 1.100 -9.567 1.00 95.69 83 LEU A C 1
ATOM 665 O O . LEU A 1 83 ? 5.167 1.599 -10.675 1.00 95.69 83 LEU A O 1
ATOM 669 N N . GLU A 1 84 ? 4.906 -0.090 -9.210 1.00 94.81 84 GLU A N 1
ATOM 670 C CA . GLU A 1 84 ? 3.929 -0.799 -10.024 1.00 94.81 84 GLU A CA 1
ATOM 671 C C . GLU A 1 84 ? 2.664 0.059 -10.212 1.00 94.81 84 GLU A C 1
ATOM 673 O O . GLU A 1 84 ? 2.402 1.013 -9.469 1.00 94.81 84 GLU A O 1
ATOM 678 N N . SER A 1 85 ? 1.849 -0.282 -11.211 1.00 95.88 85 SER A N 1
ATOM 679 C CA . SER A 1 85 ? 0.544 0.351 -11.384 1.00 95.88 85 SER A CA 1
ATOM 680 C C . SER A 1 85 ? -0.261 0.322 -10.078 1.00 95.88 85 SER A C 1
ATOM 682 O O . SER A 1 85 ? -0.312 -0.687 -9.369 1.00 95.88 85 SER A O 1
ATOM 684 N N . PHE A 1 86 ? -0.953 1.422 -9.775 1.00 96.75 86 PHE A N 1
ATOM 685 C CA . PHE A 1 86 ? -1.759 1.494 -8.557 1.00 96.75 86 PHE A CA 1
ATOM 686 C C . PHE A 1 86 ? -2.901 0.466 -8.545 1.00 96.75 86 PHE A C 1
ATOM 688 O O . PHE A 1 86 ? -3.332 0.041 -7.479 1.00 96.75 86 PHE A O 1
ATOM 695 N N . ARG A 1 87 ? -3.339 0.000 -9.725 1.00 97.50 87 ARG A N 1
ATOM 696 C CA . ARG A 1 87 ? -4.277 -1.120 -9.865 1.00 97.50 87 ARG A CA 1
ATOM 697 C C . ARG A 1 87 ? -3.721 -2.406 -9.251 1.00 97.50 87 ARG A C 1
ATOM 699 O O . ARG A 1 87 ? -4.409 -2.998 -8.435 1.00 97.50 87 ARG A O 1
ATOM 706 N N . GLY A 1 88 ? -2.475 -2.783 -9.553 1.00 97.00 88 GLY A N 1
ATOM 707 C CA . GLY A 1 88 ? -1.848 -3.978 -8.967 1.00 97.00 88 GLY A CA 1
ATOM 708 C C . GLY A 1 88 ? -1.751 -3.904 -7.438 1.00 97.00 88 GLY A C 1
ATOM 709 O O . GLY A 1 88 ? -2.053 -4.870 -6.734 1.00 97.00 88 GLY A O 1
ATOM 710 N N . ILE A 1 89 ? -1.435 -2.717 -6.908 1.00 97.75 89 ILE A N 1
ATOM 711 C CA . ILE A 1 89 ? -1.445 -2.449 -5.460 1.00 97.75 89 ILE A CA 1
ATOM 712 C C . ILE A 1 89 ? -2.869 -2.560 -4.888 1.00 97.75 89 ILE A C 1
ATOM 714 O O . ILE A 1 89 ? -3.058 -3.145 -3.820 1.00 97.75 89 ILE A O 1
ATOM 718 N N . GLY A 1 90 ? -3.866 -2.020 -5.592 1.00 98.19 90 GLY A N 1
ATOM 719 C CA . GLY A 1 90 ? -5.280 -2.106 -5.230 1.00 98.19 90 GLY A CA 1
ATOM 720 C C . GLY A 1 90 ? -5.782 -3.547 -5.185 1.00 98.19 90 GLY A C 1
ATOM 721 O O . GLY A 1 90 ? -6.363 -3.951 -4.183 1.00 98.19 90 GLY A O 1
ATOM 722 N N . ASP A 1 91 ? -5.470 -4.351 -6.200 1.00 98.31 91 ASP A N 1
ATOM 723 C CA . ASP A 1 91 ? -5.831 -5.770 -6.260 1.00 98.31 91 ASP A CA 1
ATOM 724 C C . ASP A 1 91 ? -5.177 -6.557 -5.115 1.00 98.31 91 ASP A C 1
ATOM 726 O O . ASP A 1 91 ? -5.797 -7.434 -4.508 1.00 98.31 91 ASP A O 1
ATOM 730 N N . PHE A 1 92 ? -3.923 -6.235 -4.774 1.00 97.88 92 PHE A N 1
ATOM 731 C CA . PHE A 1 92 ? -3.258 -6.802 -3.601 1.00 97.88 92 PHE A CA 1
ATOM 732 C C . PHE A 1 92 ? -3.980 -6.444 -2.298 1.00 97.88 92 PHE A C 1
ATOM 734 O O . PHE A 1 92 ? -4.225 -7.327 -1.475 1.00 97.88 92 PHE A O 1
ATOM 741 N N . LEU A 1 93 ? -4.333 -5.172 -2.103 1.00 98.44 93 LEU A N 1
ATOM 742 C CA . LEU A 1 93 ? -5.045 -4.723 -0.906 1.00 98.44 93 LEU A CA 1
ATOM 743 C C . LEU A 1 93 ? -6.473 -5.272 -0.842 1.00 98.44 93 LEU A C 1
ATOM 745 O O . LEU A 1 93 ? -6.926 -5.602 0.248 1.00 98.44 93 LEU A O 1
ATOM 749 N N . LYS A 1 94 ? -7.146 -5.465 -1.980 1.00 98.56 94 LYS A N 1
ATOM 750 C CA . LYS A 1 94 ? -8.460 -6.114 -2.049 1.00 98.56 94 LYS A CA 1
ATOM 751 C C . LYS A 1 94 ? -8.403 -7.551 -1.535 1.00 98.56 94 LYS A C 1
ATOM 753 O O . LYS A 1 94 ? -9.232 -7.928 -0.719 1.00 98.56 94 LYS A O 1
ATOM 758 N N . ARG A 1 95 ? -7.373 -8.321 -1.902 1.00 98.06 95 ARG A N 1
ATOM 759 C CA . ARG A 1 95 ? -7.167 -9.662 -1.323 1.00 98.06 95 ARG A CA 1
ATOM 760 C C . ARG A 1 95 ? -6.920 -9.617 0.186 1.00 98.06 95 ARG A C 1
ATOM 762 O O . ARG A 1 95 ? -7.331 -10.527 0.889 1.00 98.06 95 ARG A O 1
ATOM 769 N N . LYS A 1 96 ? -6.247 -8.573 0.686 1.00 97.81 96 LYS A N 1
ATOM 770 C CA . LYS A 1 96 ? -6.057 -8.367 2.133 1.00 97.81 96 LYS A CA 1
ATOM 771 C C . LYS A 1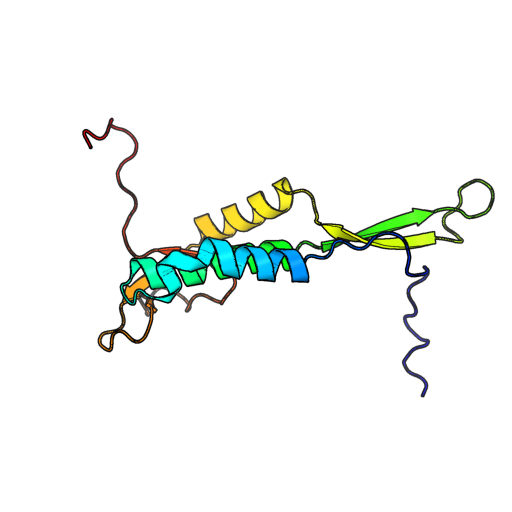 96 ? -7.329 -7.944 2.853 1.00 97.81 96 LYS A C 1
ATOM 773 O O . LYS A 1 96 ? -7.464 -8.267 4.025 1.00 97.81 96 LYS A O 1
ATOM 778 N N . PHE A 1 97 ? -8.225 -7.246 2.166 1.00 97.81 97 PHE A N 1
ATOM 779 C CA . PHE A 1 97 ? -9.563 -6.936 2.652 1.00 97.81 97 PHE A CA 1
ATOM 780 C C . PHE A 1 97 ? -10.409 -8.212 2.755 1.00 97.81 97 PHE A C 1
ATOM 782 O O . PHE A 1 97 ? -10.970 -8.475 3.808 1.00 97.81 97 PHE A O 1
ATOM 789 N N . ASP A 1 98 ? -10.399 -9.057 1.720 1.00 97.00 98 ASP A N 1
ATOM 790 C CA . ASP A 1 98 ? -11.155 -10.322 1.696 1.00 97.00 98 ASP A CA 1
ATOM 791 C C . ASP A 1 98 ? -10.689 -11.332 2.757 1.00 97.00 98 ASP A C 1
ATOM 793 O O . ASP A 1 98 ? -11.427 -12.241 3.122 1.00 97.00 98 ASP A O 1
ATOM 797 N N . SER A 1 99 ? -9.457 -11.180 3.249 1.00 94.69 99 SER A N 1
ATOM 798 C CA . SER A 1 99 ? -8.871 -12.010 4.302 1.00 94.69 99 SER A CA 1
ATOM 799 C C . SER A 1 99 ? -8.594 -11.223 5.589 1.00 94.69 99 SER A C 1
ATOM 801 O O . SER A 1 99 ? -7.656 -11.569 6.316 1.00 94.69 99 SER A O 1
ATOM 803 N N . ALA A 1 100 ? -9.294 -10.109 5.821 1.00 95.94 100 ALA A N 1
ATOM 804 C CA . ALA A 1 100 ? -9.062 -9.278 6.997 1.00 95.94 100 ALA A CA 1
ATOM 805 C C . ALA A 1 100 ? -9.416 -10.040 8.282 1.00 95.94 100 ALA A C 1
ATOM 807 O O . ALA A 1 100 ? -10.316 -10.876 8.302 1.00 95.94 100 ALA A O 1
ATOM 808 N N . THR A 1 101 ? -8.681 -9.769 9.358 1.00 95.12 101 THR A N 1
ATOM 809 C CA . THR A 1 101 ? -8.871 -10.460 10.640 1.00 95.12 101 THR A CA 1
ATOM 810 C C . THR A 1 101 ? -9.643 -9.586 11.616 1.00 95.12 101 THR A C 1
ATOM 812 O O . THR A 1 101 ? -9.260 -8.437 11.847 1.00 95.12 101 THR A O 1
ATOM 815 N N . GLU A 1 102 ? -10.686 -10.152 12.218 1.00 94.88 102 GLU A N 1
ATOM 816 C CA . GLU A 1 102 ? -11.403 -9.519 13.320 1.00 94.88 102 GLU A CA 1
ATOM 817 C C . GLU A 1 102 ? -10.518 -9.465 14.575 1.00 94.88 102 GLU A C 1
ATOM 819 O O . GLU A 1 102 ? -9.897 -10.459 14.981 1.00 94.88 102 GLU A O 1
ATOM 824 N N . VAL A 1 103 ? -10.442 -8.291 15.189 1.00 94.06 103 VAL A N 1
ATOM 825 C CA . VAL A 1 103 ? -9.647 -8.029 16.385 1.00 94.06 103 VAL A CA 1
ATOM 826 C C . VAL A 1 103 ? -10.453 -7.261 17.424 1.00 94.06 103 VAL A C 1
ATOM 828 O O . VAL A 1 103 ? -11.302 -6.443 17.094 1.00 94.06 103 VAL A O 1
ATOM 831 N N . THR A 1 104 ? -10.117 -7.452 18.693 1.00 92.62 104 THR A N 1
ATOM 832 C CA . THR A 1 104 ? -10.619 -6.652 19.812 1.00 92.62 104 THR A CA 1
ATOM 833 C C . THR A 1 104 ? -9.476 -5.927 20.512 1.00 92.62 104 THR A C 1
ATOM 835 O O . THR A 1 104 ? -8.291 -6.205 20.292 1.00 92.62 104 THR A O 1
ATOM 838 N N . LEU A 1 105 ? -9.814 -4.952 21.357 1.00 90.94 105 LEU A N 1
ATOM 839 C CA . LEU A 1 105 ? -8.824 -4.308 22.211 1.00 90.94 105 LEU A CA 1
ATOM 840 C C . LEU A 1 105 ? -8.409 -5.273 23.328 1.00 90.94 105 LEU A C 1
ATOM 842 O O . LEU A 1 105 ? -9.253 -5.868 23.996 1.00 90.94 105 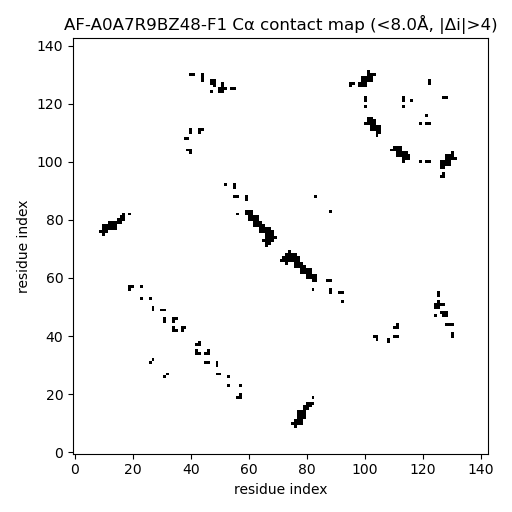LEU A O 1
ATOM 846 N N . SER A 1 106 ? -7.103 -5.398 23.546 1.00 89.38 106 SER A N 1
ATOM 847 C CA . SER A 1 106 ? -6.557 -6.154 24.670 1.00 89.38 106 SER A CA 1
ATOM 848 C C . SER A 1 106 ? -7.084 -5.602 26.006 1.00 89.38 106 SER A C 1
ATOM 850 O O . SER A 1 106 ? -7.226 -4.380 26.127 1.00 89.38 106 SER A O 1
ATOM 852 N N . PRO A 1 107 ? -7.320 -6.444 27.033 1.00 84.88 107 PRO A N 1
ATOM 853 C CA . PRO A 1 107 ? -7.795 -5.992 28.345 1.00 84.88 107 PRO A CA 1
ATOM 854 C C . PRO A 1 107 ? -6.909 -4.930 29.016 1.00 84.88 107 PRO A C 1
ATOM 856 O O . PRO A 1 107 ? -7.396 -4.113 29.789 1.00 84.88 107 PRO A O 1
ATOM 859 N N . ASP A 1 108 ? -5.609 -4.927 28.716 1.00 85.75 108 ASP A N 1
ATOM 860 C CA . ASP A 1 108 ? -4.640 -3.940 29.208 1.00 85.75 108 ASP A CA 1
ATOM 861 C C . ASP A 1 108 ? -4.591 -2.645 28.369 1.00 85.75 108 ASP A C 1
ATOM 863 O O . ASP A 1 108 ? -3.816 -1.734 28.667 1.00 85.75 108 ASP A O 1
ATOM 867 N N . GLY A 1 109 ? -5.387 -2.559 27.297 1.00 80.12 109 GLY A N 1
ATOM 868 C CA . GLY A 1 109 ? -5.400 -1.441 26.354 1.00 80.12 109 GLY A CA 1
ATOM 869 C C . GLY A 1 109 ? -4.083 -1.254 25.592 1.00 80.12 109 GLY A C 1
ATOM 870 O O . GLY A 1 109 ? -3.872 -0.204 24.980 1.00 80.12 109 GLY A O 1
ATOM 871 N N . ALA A 1 110 ? -3.169 -2.229 25.635 1.00 81.19 110 ALA A N 1
ATOM 872 C CA . ALA A 1 110 ? -1.835 -2.097 25.054 1.00 81.19 110 ALA A CA 1
ATOM 873 C C . ALA A 1 110 ? -1.813 -2.314 23.532 1.00 81.19 110 ALA A C 1
ATOM 875 O O . ALA A 1 110 ? -0.839 -1.936 22.874 1.00 81.19 110 ALA A O 1
ATOM 876 N N . GLY A 1 111 ? -2.870 -2.895 22.961 1.00 85.31 111 GLY A N 1
ATOM 877 C CA . GLY A 1 111 ? -2.966 -3.154 21.529 1.00 85.31 111 GLY A CA 1
ATOM 878 C C . GLY A 1 111 ? -4.183 -3.985 21.140 1.00 85.31 111 GLY A C 1
ATOM 879 O O . GLY A 1 111 ? -5.113 -4.160 21.924 1.00 85.31 111 GLY A O 1
ATOM 880 N N . LEU A 1 112 ? -4.154 -4.483 19.906 1.00 89.31 112 LEU A N 1
ATOM 881 C CA . LEU A 1 112 ? -5.198 -5.324 19.325 1.00 89.31 112 LEU A CA 1
ATOM 882 C C . LEU A 1 112 ? -4.840 -6.804 19.489 1.00 89.31 112 LEU A C 1
ATOM 884 O O . LEU A 1 112 ? -3.690 -7.194 19.267 1.00 89.31 112 LEU A O 1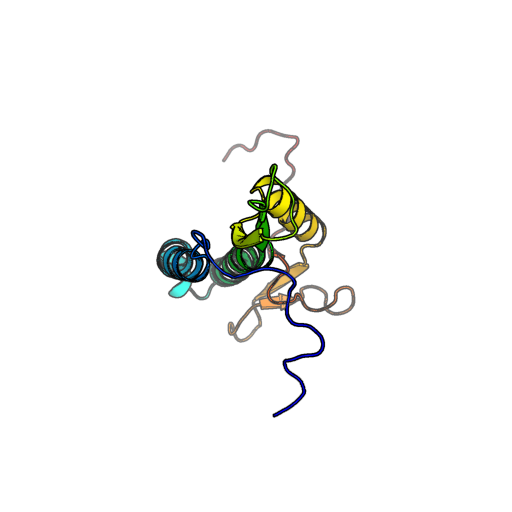
ATOM 888 N N . VAL A 1 113 ? -5.832 -7.618 19.834 1.00 90.88 113 VAL A N 1
ATOM 889 C CA . VAL A 1 113 ? -5.750 -9.082 19.920 1.00 90.88 113 VAL A CA 1
ATOM 890 C C . VAL A 1 113 ? -6.810 -9.704 19.017 1.00 90.88 113 VAL A C 1
ATOM 892 O O . VAL A 1 113 ? -7.818 -9.076 18.725 1.00 90.88 113 VAL A O 1
ATOM 895 N N . VAL A 1 114 ? -6.582 -10.923 18.531 1.00 91.25 114 VAL A N 1
ATOM 896 C CA . VAL A 1 114 ? -7.544 -11.611 17.650 1.00 91.25 114 VAL A CA 1
ATOM 897 C C . VAL A 1 114 ? -8.818 -11.940 18.432 1.00 91.25 114 VAL A C 1
ATOM 899 O O . VAL A 1 114 ? -8.718 -12.543 19.501 1.00 91.25 114 VAL A O 1
ATOM 902 N N . SER A 1 115 ? -9.995 -11.592 17.893 1.00 84.88 115 SER A N 1
ATOM 903 C CA . SER A 1 115 ? -11.292 -11.823 18.557 1.00 84.88 115 SER A CA 1
ATOM 904 C C . SER A 1 115 ? -11.564 -13.312 18.792 1.00 84.88 115 SER A C 1
ATOM 906 O O . SER A 1 115 ? -12.031 -13.706 19.858 1.00 84.88 115 SER A O 1
ATOM 908 N N . ASN A 1 116 ? -11.208 -14.159 17.820 1.00 81.62 116 ASN A N 1
ATOM 909 C CA . ASN A 1 116 ? -11.331 -15.612 17.906 1.00 81.62 116 ASN A CA 1
ATOM 910 C C . ASN A 1 116 ? -9.984 -16.304 17.642 1.00 81.62 116 ASN A C 1
ATOM 912 O O . ASN A 1 116 ? -9.675 -16.731 16.526 1.00 81.62 116 ASN A O 1
ATOM 916 N N . ALA A 1 117 ? -9.175 -16.422 18.697 1.00 70.31 117 ALA A N 1
ATOM 917 C CA . ALA A 1 117 ? -7.828 -16.993 18.630 1.00 70.31 117 ALA A CA 1
ATOM 918 C C . ALA A 1 117 ? -7.785 -18.475 18.199 1.00 70.31 117 ALA A C 1
ATOM 920 O O . ALA A 1 117 ? -6.733 -18.953 17.779 1.00 70.31 117 ALA A O 1
ATOM 921 N N . TRP A 1 118 ? -8.901 -19.209 18.289 1.00 67.56 118 TRP A N 1
ATOM 922 C CA . TRP A 1 118 ? -8.972 -20.615 17.872 1.00 67.56 118 TRP A CA 1
ATOM 923 C C . TRP A 1 118 ? -9.239 -20.795 16.376 1.00 67.56 118 TRP A C 1
ATOM 925 O O . TRP A 1 118 ? -8.905 -21.843 15.827 1.00 67.56 118 TRP A O 1
ATOM 935 N N . ALA A 1 119 ? -9.819 -19.791 15.716 1.00 62.69 119 ALA A N 1
ATOM 936 C CA . ALA A 1 119 ? -10.210 -19.869 14.310 1.00 62.69 119 ALA A CA 1
ATOM 937 C C . ALA A 1 119 ? -9.241 -19.148 13.359 1.00 62.69 119 ALA A C 1
ATOM 939 O O . ALA A 1 119 ? -9.215 -19.459 12.169 1.00 62.69 119 ALA A O 1
ATOM 940 N N . ALA A 1 120 ? -8.438 -18.201 13.859 1.00 70.94 120 ALA A N 1
ATOM 941 C CA . ALA A 1 120 ? -7.624 -17.332 13.016 1.00 70.94 120 ALA A CA 1
ATOM 942 C C . ALA A 1 120 ? -6.158 -17.253 13.463 1.00 70.94 120 ALA A C 1
ATOM 944 O O . ALA A 1 120 ? -5.837 -17.092 14.640 1.00 70.94 120 ALA A O 1
ATOM 945 N N . GLN A 1 121 ? -5.253 -17.317 12.484 1.00 79.81 121 GLN A N 1
ATOM 946 C CA . GLN A 1 121 ? -3.843 -16.993 12.691 1.00 79.81 121 GLN A CA 1
ATOM 947 C C . GLN A 1 121 ? -3.695 -15.498 13.019 1.00 79.81 121 GLN A C 1
ATOM 949 O O . GLN A 1 121 ? -4.377 -14.679 12.399 1.00 79.81 121 GLN A O 1
ATOM 954 N N . PRO A 1 122 ? -2.788 -15.108 13.935 1.00 85.06 122 PRO A N 1
ATOM 955 C CA . PRO A 1 122 ? -2.544 -13.701 14.225 1.00 85.06 122 PRO A CA 1
ATOM 956 C C . PRO A 1 122 ? -2.153 -12.906 12.967 1.00 85.06 122 PRO A C 1
ATOM 958 O O . PRO A 1 122 ? -1.285 -13.355 12.208 1.00 85.06 122 PRO A O 1
ATOM 961 N N . PRO A 1 123 ? -2.732 -11.711 12.746 1.00 91.69 123 PRO A N 1
ATOM 962 C CA . PRO A 1 123 ? -2.471 -10.926 11.550 1.00 91.69 123 PRO A CA 1
ATOM 963 C C . PRO A 1 123 ? -1.019 -10.445 11.521 1.00 91.69 123 PRO A C 1
ATOM 965 O O . PRO A 1 123 ? -0.449 -9.977 12.512 1.00 91.69 123 PRO A O 1
ATOM 968 N N . THR A 1 124 ? -0.393 -10.503 10.350 1.00 93.81 124 THR A N 1
ATOM 969 C CA . THR A 1 124 ? 0.934 -9.929 10.153 1.00 93.81 124 THR A CA 1
ATOM 970 C C . THR A 1 124 ? 0.849 -8.411 9.984 1.00 93.81 124 THR A C 1
ATOM 972 O O . THR A 1 124 ? -0.187 -7.825 9.684 1.00 93.81 124 THR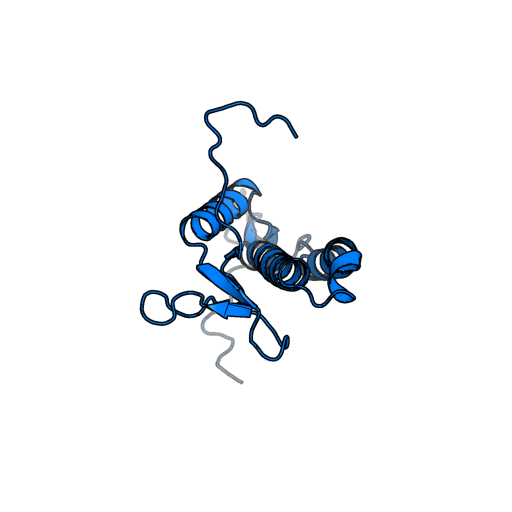 A O 1
ATOM 975 N N . LYS A 1 125 ? 2.003 -7.733 10.033 1.00 94.12 125 LYS A N 1
ATOM 976 C CA . LYS A 1 125 ? 2.120 -6.284 9.746 1.00 94.12 125 LYS A CA 1
ATOM 977 C C . LYS A 1 125 ? 1.733 -5.880 8.307 1.00 94.12 125 LYS A C 1
ATOM 979 O O . LYS A 1 125 ? 1.998 -4.744 7.920 1.00 94.12 125 LYS A O 1
ATOM 984 N N . GLY A 1 126 ? 1.341 -6.826 7.453 1.00 95.69 126 GLY A N 1
ATOM 985 C CA . GLY A 1 126 ? 0.888 -6.572 6.083 1.00 95.69 126 GLY A CA 1
ATOM 986 C C . GLY A 1 126 ? -0.540 -7.041 5.811 1.00 95.69 126 GLY A C 1
ATOM 987 O O . GLY A 1 126 ? -0.946 -6.977 4.655 1.00 95.69 126 GLY A O 1
ATOM 988 N N . ASP A 1 127 ? -1.244 -7.524 6.833 1.00 96.69 127 ASP A N 1
ATOM 989 C CA . ASP A 1 127 ? -2.653 -7.902 6.754 1.00 96.69 127 ASP A CA 1
ATOM 990 C C . ASP A 1 127 ? -3.521 -6.753 7.262 1.00 96.69 127 ASP A C 1
ATOM 992 O O . ASP A 1 127 ? -3.029 -5.888 7.993 1.00 96.69 127 ASP A O 1
ATOM 996 N N . LEU A 1 128 ? -4.784 -6.726 6.843 1.00 97.94 128 LEU A N 1
ATOM 997 C CA . LEU A 1 128 ? -5.765 -5.764 7.334 1.00 97.94 128 LEU A CA 1
ATOM 998 C C . LEU A 1 128 ? -6.530 -6.361 8.514 1.00 97.94 128 LEU A C 1
ATOM 1000 O O . LEU A 1 128 ? -6.709 -7.576 8.598 1.00 97.94 128 LEU A O 1
ATOM 1004 N N . VAL A 1 129 ? -6.952 -5.493 9.427 1.00 96.94 129 VAL A N 1
ATOM 1005 C CA . VAL A 1 129 ? -7.738 -5.865 10.607 1.00 96.94 129 VAL A CA 1
ATOM 1006 C C . VAL A 1 129 ? -8.959 -4.966 10.741 1.00 96.94 129 VAL A C 1
ATOM 1008 O O . VAL A 1 129 ? -8.931 -3.820 10.282 1.00 96.94 129 VAL A O 1
ATOM 1011 N N . TYR A 1 130 ? -10.004 -5.480 11.380 1.00 96.81 130 TYR A N 1
ATOM 1012 C CA . TYR A 1 130 ? -11.238 -4.758 11.687 1.00 96.81 130 TYR A CA 1
ATOM 1013 C C . TYR A 1 130 ? -11.741 -5.147 13.083 1.00 96.81 130 TYR A C 1
ATOM 1015 O O . TYR A 1 130 ? -11.385 -6.213 13.570 1.00 96.81 130 TYR A O 1
ATOM 1023 N N . PHE A 1 131 ? -12.514 -4.286 13.746 1.00 94.50 131 PHE A N 1
ATOM 1024 C CA . PHE A 1 131 ? -13.035 -4.557 15.100 1.00 94.50 131 PHE A CA 1
ATOM 1025 C C . PHE A 1 131 ? -14.562 -4.430 15.218 1.00 94.50 131 PHE A C 1
ATOM 1027 O O . PHE A 1 131 ? -15.119 -4.706 16.275 1.00 94.50 131 PHE A O 1
ATOM 1034 N N . GLU A 1 132 ? -15.228 -3.998 14.147 1.00 94.44 132 GLU A N 1
ATOM 1035 C CA . GLU A 1 132 ? -16.682 -3.878 14.034 1.00 94.44 132 GLU A CA 1
ATOM 1036 C C . GLU A 1 132 ? -17.107 -4.535 12.720 1.00 94.44 132 GLU A C 1
ATOM 1038 O O . GLU A 1 132 ? -16.494 -4.287 11.677 1.00 94.44 132 GLU A O 1
ATOM 1043 N N . GLU A 1 133 ? -18.138 -5.377 12.779 1.00 95.56 133 GLU A N 1
ATOM 1044 C CA . GLU A 1 133 ? -18.737 -5.980 11.590 1.00 95.56 133 GLU A CA 1
ATOM 1045 C C . GLU A 1 133 ? -19.326 -4.908 10.669 1.00 95.56 133 GLU A C 1
ATOM 1047 O O . GLU A 1 133 ? -19.791 -3.852 11.110 1.00 95.56 133 GLU A O 1
ATOM 1052 N N . SER A 1 134 ? -19.293 -5.181 9.366 1.00 95.62 134 SER A N 1
ATOM 1053 C CA . SER A 1 134 ? -19.869 -4.256 8.392 1.00 95.62 134 SER A CA 1
ATOM 1054 C C . SER A 1 134 ? -21.397 -4.248 8.504 1.00 95.62 134 SER A C 1
ATOM 1056 O O . SER A 1 134 ? -21.991 -5.308 8.714 1.00 95.62 134 SER A O 1
ATOM 1058 N N . PRO A 1 135 ? -22.053 -3.085 8.349 1.00 95.62 135 PRO A N 1
ATOM 1059 C CA . PRO A 1 135 ? -23.507 -3.027 8.324 1.00 95.62 135 PRO A CA 1
ATOM 1060 C C . PRO A 1 135 ? -24.063 -3.716 7.072 1.00 95.62 135 PRO A C 1
ATOM 1062 O O . PRO A 1 135 ? -23.334 -4.009 6.120 1.00 95.62 135 PRO A O 1
ATOM 1065 N N . ASP A 1 136 ? -25.379 -3.924 7.055 1.00 94.31 136 ASP A N 1
ATOM 1066 C CA . ASP A 1 136 ? -26.072 -4.255 5.815 1.00 94.31 136 ASP A CA 1
ATOM 1067 C C . ASP A 1 136 ? -26.067 -3.034 4.882 1.00 94.31 136 ASP A C 1
ATOM 1069 O O . ASP A 1 136 ? -26.459 -1.934 5.269 1.00 94.31 136 ASP A O 1
ATOM 1073 N N . PHE A 1 137 ? -25.598 -3.238 3.653 1.00 94.88 137 PHE A N 1
ATOM 1074 C CA . PHE A 1 137 ? -25.519 -2.206 2.620 1.00 94.88 137 PHE A CA 1
ATOM 1075 C C . PHE A 1 137 ? -26.681 -2.275 1.617 1.00 94.88 137 PHE A C 1
ATOM 1077 O O . PHE A 1 137 ? -26.674 -1.523 0.641 1.00 94.88 137 PHE A O 1
ATOM 1084 N N . CYS A 1 138 ? -27.645 -3.185 1.801 1.00 95.88 138 CYS A N 1
ATOM 1085 C CA . CYS A 1 138 ? -28.803 -3.312 0.917 1.00 95.88 138 CYS A CA 1
ATOM 1086 C C . CYS A 1 138 ? -29.796 -2.153 1.070 1.00 95.88 138 CYS A C 1
ATOM 1088 O O . CYS A 1 138 ? -30.286 -1.641 0.064 1.00 95.88 138 CYS A O 1
ATOM 1090 N N . GLU A 1 139 ? -30.069 -1.729 2.303 1.00 94.94 139 GLU A N 1
ATOM 1091 C CA . GLU A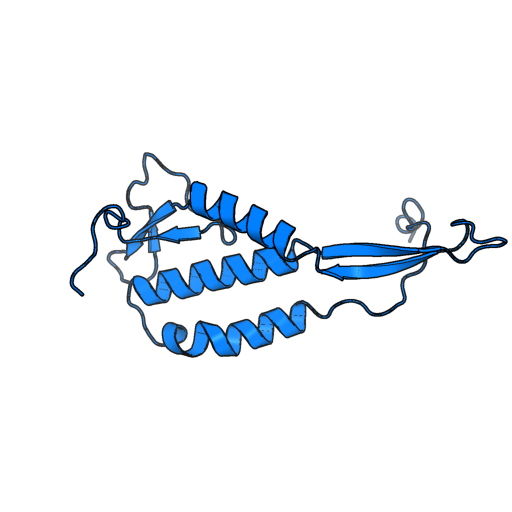 1 139 ? -31.015 -0.653 2.599 1.00 94.94 139 GLU A CA 1
ATOM 1092 C C . GLU A 1 139 ? -30.302 0.677 2.857 1.00 94.94 139 GLU A C 1
ATOM 1094 O O . GLU A 1 139 ? -29.171 0.728 3.347 1.00 94.94 139 GLU A O 1
ATOM 1099 N N . ALA A 1 140 ? -30.977 1.781 2.532 1.00 93.88 140 ALA A N 1
ATOM 1100 C CA . ALA A 1 140 ? -30.451 3.110 2.812 1.00 93.88 140 ALA A CA 1
ATOM 1101 C C . ALA A 1 140 ? -30.372 3.334 4.327 1.00 93.88 140 ALA A C 1
ATOM 1103 O O . ALA A 1 140 ? -31.381 3.258 5.030 1.00 93.88 140 ALA A O 1
ATOM 1104 N N . ASN A 1 141 ? -29.174 3.645 4.821 1.00 89.62 141 ASN A N 1
ATOM 1105 C CA . ASN A 1 141 ? -28.992 3.995 6.222 1.00 89.62 141 ASN A CA 1
ATOM 1106 C C . ASN A 1 141 ? -29.453 5.444 6.464 1.00 89.62 141 ASN A C 1
ATOM 1108 O O . ASN A 1 141 ? -29.208 6.318 5.633 1.00 89.62 141 ASN A O 1
ATOM 1112 N N . ALA A 1 142 ? -30.144 5.686 7.578 1.00 83.12 142 ALA A N 1
ATOM 1113 C CA . ALA A 1 142 ? -30.772 6.975 7.892 1.00 83.12 142 ALA A CA 1
ATOM 1114 C C . ALA A 1 142 ? -29.855 7.952 8.659 1.00 83.12 142 ALA A C 1
ATOM 1116 O O . ALA A 1 142 ? -30.323 9.014 9.074 1.00 83.12 142 ALA A O 1
ATOM 1117 N N . GLU A 1 143 ? -28.590 7.576 8.874 1.00 59.81 143 GLU A N 1
ATOM 1118 C CA . GLU A 1 143 ? -27.545 8.425 9.471 1.00 59.81 143 GLU A CA 1
ATOM 1119 C C . GLU A 1 143 ? -27.060 9.543 8.538 1.00 59.81 143 GLU A C 1
ATOM 1121 O O . GLU A 1 143 ? -26.825 9.277 7.335 1.00 59.81 143 GLU A O 1
#

Radius of gyration: 21.39 Å; Cα contacts (8 Å, |Δi|>4): 182; chains: 1; bounding box: 67×34×62 Å

Solvent-accessible surface area (backbone atoms only — not comparable to full-atom values): 8626 Å² total; per-residue (Å²): 143,83,74,74,77,85,71,61,67,92,51,43,84,45,88,78,56,60,62,55,68,59,51,46,53,51,48,50,60,59,71,39,56,70,34,76,80,47,75,50,62,64,28,52,39,49,53,46,37,54,47,13,52,48,50,47,58,67,67,42,58,39,83,46,72,48,54,67,22,80,99,62,33,61,90,37,30,39,30,27,46,34,71,48,59,67,62,62,51,47,56,53,49,49,56,28,57,79,64,44,41,57,29,38,64,35,95,83,57,83,47,78,39,60,66,52,67,89,81,47,79,83,78,54,82,69,39,35,60,42,73,69,84,81,76,79,80,88,60,88,74,92,124

Secondary structure (DSSP, 8-state):
--SSSSS--SSEE-S----HHHHHHHHHHHHTTTGGG--SHHHHHHHHHHHHHHHHHHH-EEEEEEE-SGGG-TTSEEEEEEEPPHHHHHHHHHHHHHTPEEEEE-TTSSSEEETTTTTSPPPPTTS-EESSPPPP-SSPP--